Protein AF-A0A2C5XB65-F1 (afdb_monomer_lite)

pLDDT: mean 75.61, std 22.96, range [35.0, 97.69]

Organism: NCBI:txid1035309

Structure (mmCIF, N/CA/C/O backbone):
data_AF-A0A2C5XB65-F1
#
_entry.id   AF-A0A2C5XB65-F1
#
loop_
_atom_site.group_PDB
_atom_site.id
_atom_site.type_symbol
_atom_site.label_atom_id
_atom_site.label_alt_id
_atom_site.label_comp_id
_atom_site.label_asym_id
_atom_site.label_entity_id
_atom_site.label_seq_id
_atom_site.pdbx_PDB_ins_code
_atom_site.Cartn_x
_atom_site.Cartn_y
_atom_site.Cartn_z
_atom_site.occupancy
_atom_site.B_iso_or_equiv
_atom_site.auth_seq_id
_atom_site.auth_comp_id
_atom_site.auth_asym_id
_atom_site.auth_atom_id
_atom_site.pdbx_PDB_model_num
ATOM 1 N N . MET A 1 1 ? 18.144 52.297 -1.432 1.00 44.41 1 MET A N 1
ATOM 2 C CA . MET A 1 1 ? 17.137 52.603 -2.467 1.00 44.41 1 MET A CA 1
ATOM 3 C C . MET A 1 1 ? 15.865 51.857 -2.098 1.00 44.41 1 MET A C 1
ATOM 5 O O . MET A 1 1 ? 15.784 50.656 -2.297 1.00 44.41 1 MET A O 1
ATOM 9 N N . GLN A 1 2 ? 14.972 52.560 -1.398 1.00 46.56 2 GLN A N 1
ATOM 10 C CA . GLN A 1 2 ? 13.586 52.163 -1.118 1.00 46.56 2 GLN A CA 1
ATOM 11 C C . GLN A 1 2 ? 12.718 52.419 -2.369 1.00 46.56 2 GLN A C 1
ATOM 13 O O . GLN A 1 2 ? 13.225 52.987 -3.332 1.00 46.56 2 GLN A O 1
ATOM 18 N N . LEU A 1 3 ? 11.421 52.091 -2.283 1.00 43.09 3 LEU A N 1
ATOM 19 C CA . LEU A 1 3 ? 10.381 52.022 -3.329 1.00 43.09 3 LEU A CA 1
ATOM 20 C C . LEU A 1 3 ? 10.357 50.628 -3.986 1.00 43.09 3 LEU A C 1
ATOM 22 O O . LEU A 1 3 ? 11.362 50.182 -4.512 1.00 43.09 3 LEU A O 1
ATOM 26 N N . ILE A 1 4 ? 9.262 49.862 -3.972 1.00 48.16 4 ILE A N 1
ATOM 27 C CA . ILE A 1 4 ? 7.891 50.259 -4.320 1.00 48.16 4 ILE A CA 1
ATOM 28 C C . ILE A 1 4 ? 6.874 49.477 -3.458 1.00 48.16 4 ILE A C 1
ATOM 30 O O . ILE A 1 4 ? 6.906 48.250 -3.400 1.00 48.16 4 ILE A O 1
ATOM 34 N N . HIS A 1 5 ? 5.961 50.208 -2.811 1.00 40.16 5 HIS A N 1
ATOM 35 C CA . HIS A 1 5 ? 4.722 49.707 -2.210 1.00 40.16 5 HIS A CA 1
ATOM 36 C C . HIS A 1 5 ? 3.540 49.984 -3.161 1.00 40.16 5 HIS A C 1
ATOM 38 O O . HIS A 1 5 ? 3.413 51.107 -3.640 1.00 40.16 5 HIS A O 1
ATOM 44 N N . ALA A 1 6 ? 2.643 48.994 -3.264 1.00 42.88 6 ALA A N 1
ATOM 45 C CA . ALA A 1 6 ? 1.178 49.099 -3.384 1.00 42.88 6 ALA A CA 1
ATOM 46 C C . ALA A 1 6 ? 0.502 49.530 -4.713 1.00 42.88 6 ALA A C 1
ATOM 48 O O . ALA A 1 6 ? 1.106 50.150 -5.579 1.00 42.88 6 ALA A O 1
ATOM 49 N N . ILE A 1 7 ? -0.826 49.269 -4.734 1.00 44.72 7 ILE A N 1
ATOM 50 C CA . ILE A 1 7 ? -1.908 49.624 -5.694 1.00 44.72 7 ILE A CA 1
ATOM 51 C C . ILE A 1 7 ? -2.147 48.484 -6.726 1.00 44.72 7 ILE A C 1
ATOM 53 O O . ILE A 1 7 ? -1.207 48.086 -7.396 1.00 44.72 7 ILE A O 1
ATOM 57 N N . VAL A 1 8 ? -3.296 47.794 -6.884 1.00 48.53 8 VAL A N 1
ATOM 58 C CA . VAL A 1 8 ? -4.744 48.126 -7.030 1.00 48.53 8 VAL A CA 1
ATOM 59 C C . VAL A 1 8 ? -5.532 46.810 -6.733 1.00 48.53 8 VAL A C 1
ATOM 61 O O . VAL A 1 8 ? -5.169 45.779 -7.282 1.00 48.53 8 VAL A O 1
ATOM 64 N N . ALA A 1 9 ? -6.420 46.649 -5.742 1.00 42.81 9 ALA A N 1
ATOM 65 C CA . ALA A 1 9 ? -7.815 47.100 -5.575 1.00 42.81 9 ALA A CA 1
ATOM 66 C C . ALA A 1 9 ? -8.898 46.462 -6.504 1.00 42.81 9 ALA A C 1
ATOM 68 O O . ALA A 1 9 ? -8.892 46.662 -7.708 1.00 42.81 9 ALA A O 1
ATOM 69 N N . LEU A 1 10 ? -9.890 45.817 -5.860 1.00 38.94 10 LEU A N 1
ATOM 70 C CA . LEU A 1 10 ? -11.319 45.654 -6.222 1.00 38.94 10 LEU A CA 1
ATOM 71 C C . LEU A 1 10 ? -11.766 44.852 -7.468 1.00 38.94 10 LEU A C 1
ATOM 73 O O . LEU A 1 10 ? -11.644 45.341 -8.579 1.00 38.94 10 LEU A O 1
ATOM 77 N N . VAL A 1 11 ? -12.542 43.777 -7.228 1.00 46.41 11 VAL A N 1
ATOM 78 C CA . VAL A 1 11 ? -13.921 43.554 -7.754 1.00 46.41 11 VAL A CA 1
ATOM 79 C C . VAL A 1 11 ? -14.662 42.701 -6.700 1.00 46.41 11 VAL A C 1
ATOM 81 O O . VAL A 1 11 ? -14.309 41.552 -6.472 1.00 46.41 11 VAL A O 1
ATOM 84 N N . ALA A 1 12 ? -15.414 43.305 -5.778 1.00 44.66 12 ALA A N 1
ATOM 85 C CA . ALA A 1 12 ? -16.856 43.582 -5.840 1.00 44.66 12 ALA A CA 1
ATOM 86 C C . ALA A 1 12 ? -17.752 42.323 -5.858 1.00 44.66 12 ALA A C 1
ATOM 88 O O . ALA A 1 12 ? -17.854 41.606 -6.847 1.00 44.66 12 ALA A O 1
ATOM 89 N N . ALA A 1 13 ? -18.435 42.116 -4.729 1.00 49.91 13 ALA A N 1
ATOM 90 C CA . ALA A 1 13 ? -19.564 41.212 -4.562 1.00 49.91 13 ALA A CA 1
ATOM 91 C C . ALA A 1 13 ? -20.744 41.596 -5.472 1.00 49.91 13 ALA A C 1
ATOM 93 O O . ALA A 1 13 ? -20.953 42.771 -5.778 1.00 49.91 13 ALA A O 1
ATOM 94 N N . SER A 1 14 ? -21.574 40.622 -5.838 1.00 54.47 14 SER A N 1
ATOM 95 C CA . SER A 1 14 ? -22.937 40.854 -6.323 1.00 54.47 14 SER A CA 1
ATOM 96 C C . SER A 1 14 ? -23.834 39.691 -5.920 1.00 54.47 14 SER A C 1
ATOM 98 O O . SER A 1 14 ? -23.396 38.555 -5.770 1.00 54.47 14 SER A O 1
ATOM 100 N N . GLN A 1 15 ? -25.069 40.056 -5.620 1.00 46.25 15 GLN A N 1
ATOM 101 C CA . GLN A 1 15 ? -26.002 39.381 -4.737 1.00 46.25 15 GLN A CA 1
ATOM 102 C C . GLN A 1 15 ? -27.011 38.522 -5.516 1.00 46.25 15 GLN A C 1
ATOM 104 O O . GLN A 1 15 ? -27.132 38.633 -6.730 1.00 46.25 15 GLN A O 1
ATOM 109 N N . ALA A 1 16 ? -27.835 37.830 -4.728 1.00 39.88 16 ALA A N 1
ATOM 110 C CA . ALA A 1 16 ? -29.287 37.745 -4.885 1.00 39.88 16 ALA A CA 1
ATOM 111 C C . ALA A 1 16 ? -29.900 36.519 -5.597 1.00 39.88 16 ALA A C 1
ATOM 113 O O . ALA A 1 16 ? -29.936 36.400 -6.813 1.00 39.88 16 ALA A O 1
ATOM 114 N N . THR A 1 17 ? -30.440 35.640 -4.747 1.00 44.56 17 THR A N 1
ATOM 115 C CA . THR A 1 17 ? -31.869 35.290 -4.632 1.00 44.56 17 THR A CA 1
ATOM 116 C C . THR A 1 17 ? -32.710 35.008 -5.896 1.00 44.56 17 THR A C 1
ATOM 118 O O . THR A 1 17 ? -33.012 35.906 -6.671 1.00 44.56 17 THR A O 1
ATOM 121 N N . ALA A 1 18 ? -33.333 33.816 -5.877 1.00 40.09 18 ALA A N 1
ATOM 122 C CA . ALA A 1 18 ? -34.795 33.614 -5.779 1.00 40.09 18 ALA A CA 1
ATOM 123 C C . ALA A 1 18 ? -35.540 32.886 -6.944 1.00 40.09 18 ALA A C 1
ATOM 125 O O . ALA A 1 18 ? -35.528 33.321 -8.085 1.00 40.09 18 ALA A O 1
ATOM 126 N N . ILE A 1 19 ? -36.296 31.848 -6.529 1.00 43.59 19 ILE A N 1
ATOM 127 C CA . ILE A 1 19 ? -37.663 31.378 -6.911 1.00 43.59 19 ILE A CA 1
ATOM 128 C C . ILE A 1 19 ? -38.027 30.996 -8.359 1.00 43.59 19 ILE A C 1
ATOM 130 O O . ILE A 1 19 ? -38.018 31.829 -9.252 1.00 43.59 19 ILE A O 1
ATOM 134 N N . ALA A 1 20 ? -38.570 29.776 -8.511 1.00 42.94 20 ALA A N 1
ATOM 135 C CA . ALA A 1 20 ? -39.938 29.466 -8.995 1.00 42.94 20 ALA A CA 1
ATOM 136 C C . ALA A 1 20 ? -40.046 27.933 -9.196 1.00 42.94 20 ALA A C 1
ATOM 138 O O . ALA A 1 20 ? -39.323 27.359 -9.997 1.00 42.94 20 ALA A O 1
ATOM 139 N N . SER A 1 21 ? -40.753 27.171 -8.353 1.00 48.59 21 SER A N 1
ATOM 140 C CA . SER A 1 21 ? -42.201 26.892 -8.439 1.00 48.59 21 SER A CA 1
ATOM 141 C C . SER A 1 21 ? -42.704 26.644 -9.863 1.00 48.59 21 SER A C 1
ATOM 143 O O . SER A 1 21 ? -42.906 27.593 -10.613 1.00 48.59 21 SER A O 1
ATOM 145 N N . ASN A 1 22 ? -43.009 25.387 -10.203 1.00 52.50 22 ASN A N 1
ATOM 146 C CA . ASN A 1 22 ? -44.017 25.113 -11.222 1.00 52.50 22 ASN A CA 1
ATOM 147 C C . ASN A 1 22 ? -44.809 23.844 -10.881 1.00 52.50 22 ASN A C 1
ATOM 149 O O . ASN A 1 22 ? -44.303 22.726 -10.943 1.00 52.50 22 ASN A O 1
ATOM 153 N N . ALA A 1 23 ? -46.059 24.061 -10.487 1.00 44.66 23 ALA A N 1
ATOM 154 C CA . ALA A 1 23 ? -47.101 23.061 -10.363 1.00 44.66 23 ALA A CA 1
ATOM 155 C C . ALA A 1 23 ? -48.248 23.503 -11.280 1.00 44.66 23 ALA A C 1
ATOM 157 O O . ALA A 1 23 ? -48.810 24.572 -11.065 1.00 44.66 23 ALA A O 1
ATOM 158 N N . ASN A 1 24 ? -48.581 22.701 -12.292 1.00 44.50 24 ASN A N 1
ATOM 159 C CA . ASN A 1 24 ? -49.894 22.677 -12.953 1.00 44.50 24 ASN A CA 1
ATOM 160 C C . ASN A 1 24 ? -49.927 21.443 -13.876 1.00 44.50 24 ASN A C 1
ATOM 162 O O . ASN A 1 24 ? -49.106 21.329 -14.779 1.00 44.50 24 ASN A O 1
ATOM 166 N N . LEU A 1 25 ? -50.612 20.363 -13.496 1.00 40.72 25 LEU A N 1
ATOM 167 C CA . LEU A 1 25 ? -52.042 20.057 -13.694 1.00 40.72 25 LEU A CA 1
ATOM 168 C C . LEU A 1 25 ? -52.430 19.593 -15.119 1.00 40.72 25 LEU A C 1
ATOM 170 O O . LEU A 1 25 ? -52.468 20.373 -16.059 1.00 40.72 25 LEU A O 1
ATOM 174 N N . VAL A 1 26 ? -52.903 18.335 -15.135 1.00 47.25 26 VAL A N 1
ATOM 175 C CA . VAL A 1 26 ? -54.187 17.839 -15.690 1.00 47.25 26 VAL A CA 1
ATOM 176 C C . VAL A 1 26 ? -54.342 17.650 -17.206 1.00 47.25 26 VAL A C 1
ATOM 178 O O . VAL A 1 26 ? -54.457 18.609 -17.953 1.00 47.25 26 VAL A O 1
ATOM 181 N N . ALA A 1 27 ? -54.545 16.382 -17.607 1.00 40.12 27 ALA A N 1
ATOM 182 C CA . ALA A 1 27 ? -55.779 15.837 -18.231 1.00 40.12 27 ALA A CA 1
ATOM 183 C C . ALA A 1 27 ? -55.531 14.366 -18.658 1.00 40.12 27 ALA A C 1
ATOM 185 O O . ALA A 1 27 ? -54.695 14.102 -19.509 1.00 40.12 27 ALA A O 1
ATOM 186 N N . ARG A 1 28 ? -55.997 13.342 -17.923 1.00 43.41 28 ARG A N 1
ATOM 187 C CA . ARG A 1 28 ? -57.245 12.550 -18.107 1.00 43.41 28 ARG A CA 1
ATOM 188 C C . ARG A 1 28 ? -57.656 12.260 -19.564 1.00 43.41 28 ARG A C 1
ATOM 190 O O . ARG A 1 28 ? -58.266 13.112 -20.194 1.00 43.41 28 ARG A O 1
ATOM 197 N N . SER A 1 29 ? -5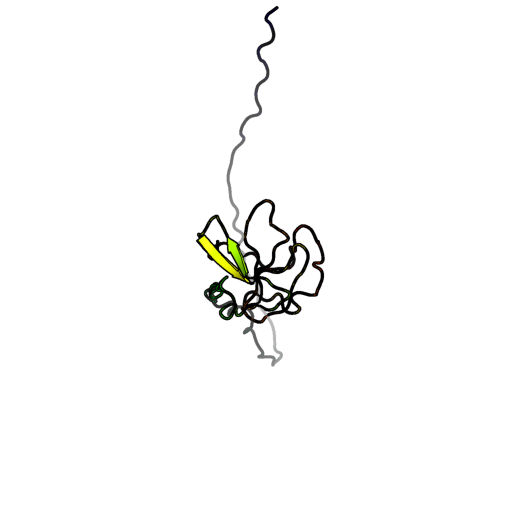7.453 11.018 -20.024 1.00 37.72 29 SER A N 1
ATOM 198 C CA . SER A 1 29 ? -58.509 9.993 -20.222 1.00 37.72 29 SER A CA 1
ATOM 199 C C . SER A 1 29 ? -58.119 8.946 -21.275 1.00 37.72 29 SER A C 1
ATOM 201 O O . SER A 1 29 ? -57.801 9.306 -22.400 1.00 37.72 29 SER A O 1
ATOM 203 N N . GLY A 1 30 ? -58.298 7.661 -20.938 1.00 35.00 30 GLY A N 1
ATOM 204 C CA . GLY A 1 30 ? -58.774 6.670 -21.910 1.00 35.00 30 GLY A CA 1
ATOM 205 C C . GLY A 1 30 ? -57.950 5.393 -22.114 1.00 35.00 30 GLY A C 1
ATOM 206 O O . GLY A 1 30 ? -57.075 5.366 -22.961 1.00 35.00 30 GLY A O 1
ATOM 207 N N . VAL A 1 31 ? -58.395 4.327 -21.436 1.00 38.66 31 VAL A N 1
ATOM 208 C CA . VAL A 1 31 ? -58.518 2.935 -21.930 1.00 38.66 31 VAL A CA 1
ATOM 209 C C . VAL A 1 31 ? -57.252 2.059 -22.069 1.00 38.66 31 VAL A C 1
ATOM 211 O O . VAL A 1 31 ? -56.488 2.176 -23.012 1.00 38.66 31 VAL A O 1
ATOM 214 N N . ALA A 1 32 ? -57.155 1.127 -21.108 1.00 40.41 32 ALA A N 1
ATOM 215 C CA . ALA A 1 32 ? -56.673 -0.264 -21.151 1.00 40.41 32 ALA A CA 1
ATOM 216 C C . ALA A 1 32 ? -55.424 -0.637 -21.975 1.00 40.41 32 ALA A C 1
ATOM 218 O O . ALA A 1 32 ? -55.453 -0.622 -23.195 1.00 40.41 32 ALA A O 1
ATOM 219 N N . GLU A 1 33 ? -54.407 -1.172 -21.291 1.00 42.72 33 GLU A N 1
ATOM 220 C CA . GLU A 1 33 ? -53.917 -2.531 -21.570 1.00 42.72 33 GLU A CA 1
ATOM 221 C C . GLU A 1 33 ? -53.136 -3.047 -20.348 1.00 42.72 33 GLU A C 1
ATOM 223 O O . GLU A 1 33 ? -52.490 -2.294 -19.616 1.00 42.72 33 GLU A O 1
ATOM 228 N N . ALA A 1 34 ? -53.277 -4.339 -20.083 1.00 41.81 34 ALA A N 1
ATOM 229 C CA . ALA A 1 34 ? -52.763 -5.039 -18.922 1.00 41.81 34 ALA A CA 1
ATOM 230 C C . ALA A 1 34 ? -51.234 -5.242 -18.931 1.00 41.81 34 ALA A C 1
ATOM 232 O O . ALA A 1 34 ? -50.592 -5.303 -19.972 1.00 41.81 34 ALA A O 1
ATOM 233 N N . ALA A 1 35 ? -50.721 -5.499 -17.723 1.00 46.84 35 ALA A N 1
ATOM 234 C CA . ALA A 1 35 ? -49.510 -6.263 -17.420 1.00 46.84 35 ALA A CA 1
ATOM 235 C C . ALA A 1 35 ? -48.147 -5.648 -17.793 1.00 46.84 35 ALA A C 1
ATOM 237 O O . ALA A 1 35 ? -47.636 -5.863 -18.882 1.00 46.84 35 ALA A O 1
ATOM 238 N N . ASN A 1 36 ? -47.452 -5.078 -16.800 1.00 46.72 36 ASN A N 1
ATOM 239 C CA . ASN A 1 36 ? -46.151 -5.627 -16.393 1.00 46.72 36 ASN A CA 1
ATOM 240 C C . ASN A 1 36 ? -45.748 -5.106 -15.007 1.00 46.72 36 ASN A C 1
ATOM 242 O O . ASN A 1 36 ? -45.287 -3.982 -14.828 1.00 46.72 36 ASN A O 1
ATOM 246 N N . MET A 1 37 ? -45.958 -5.956 -14.012 1.00 50.84 37 MET A N 1
ATOM 247 C CA . MET A 1 37 ? -45.432 -5.807 -12.669 1.00 50.84 37 MET A CA 1
ATOM 248 C C . MET A 1 37 ? -44.066 -6.480 -12.666 1.00 50.84 37 MET A C 1
ATOM 250 O O . MET A 1 37 ? -44.014 -7.707 -12.651 1.00 50.84 37 MET A O 1
ATOM 254 N N . LYS A 1 38 ? -42.982 -5.699 -12.710 1.00 49.09 38 LYS A N 1
ATOM 255 C CA . LYS A 1 38 ? -41.644 -6.148 -12.311 1.00 49.09 38 LYS A CA 1
ATOM 256 C C . LYS A 1 38 ? -40.727 -4.961 -12.017 1.00 49.09 38 LYS A C 1
ATOM 258 O O . LYS A 1 38 ? -40.307 -4.229 -12.901 1.00 49.09 38 LYS A O 1
ATOM 263 N N . ASP A 1 39 ? -40.445 -4.856 -10.724 1.00 46.88 39 ASP A N 1
ATOM 264 C CA . ASP A 1 39 ? -39.106 -4.616 -10.202 1.00 46.88 39 ASP A CA 1
ATOM 265 C C . ASP A 1 39 ? -38.543 -3.187 -10.261 1.00 46.88 39 ASP A C 1
ATOM 267 O O . ASP A 1 39 ? -37.587 -2.870 -10.957 1.00 46.88 39 ASP A O 1
ATOM 271 N N . LYS A 1 40 ? -39.114 -2.321 -9.417 1.00 47.69 40 LYS A N 1
ATOM 272 C CA . LYS A 1 40 ? -38.356 -1.255 -8.748 1.00 47.69 40 LYS A CA 1
ATOM 273 C C . LYS A 1 40 ? -37.824 -1.804 -7.421 1.00 47.69 40 LYS A C 1
ATOM 275 O O . LYS A 1 40 ? -38.437 -1.569 -6.380 1.00 47.69 40 LYS A O 1
ATOM 280 N N . ARG A 1 41 ? -36.743 -2.586 -7.440 1.00 49.00 41 ARG A N 1
ATOM 281 C CA . ARG A 1 41 ? -36.018 -2.962 -6.216 1.00 49.00 41 ARG A CA 1
ATOM 282 C C . ARG A 1 41 ? -34.580 -3.360 -6.546 1.00 49.00 41 ARG A C 1
ATOM 284 O O . ARG A 1 41 ? -34.268 -4.535 -6.670 1.00 49.00 41 ARG A O 1
ATOM 291 N N . GLY A 1 42 ? -33.693 -2.374 -6.644 1.00 38.38 42 GLY A N 1
ATOM 292 C CA . GLY A 1 42 ? -32.268 -2.667 -6.809 1.00 38.38 42 GLY A CA 1
ATOM 293 C C . GLY A 1 42 ? -31.285 -1.522 -6.588 1.00 38.38 42 GLY A C 1
ATOM 294 O O . GLY A 1 42 ? -30.091 -1.767 -6.674 1.00 38.38 42 GLY A O 1
ATOM 295 N N . GLU A 1 43 ? -31.733 -0.305 -6.282 1.00 49.16 43 GLU A N 1
ATOM 296 C CA . GLU A 1 43 ? -30.842 0.854 -6.115 1.00 49.16 43 GLU A CA 1
ATOM 297 C C . GLU A 1 43 ? -31.096 1.537 -4.769 1.00 49.16 43 GLU A C 1
ATOM 299 O O . GLU A 1 43 ? -31.420 2.710 -4.719 1.00 49.16 43 GLU A O 1
ATOM 304 N N . GLU A 1 44 ? -31.045 0.784 -3.668 1.00 49.09 44 GLU A N 1
ATOM 305 C CA . GLU A 1 44 ? -31.069 1.346 -2.307 1.00 49.09 44 GLU A CA 1
ATOM 306 C C . GLU A 1 44 ? -30.643 0.277 -1.278 1.00 49.09 44 GLU A C 1
ATOM 308 O O . GLU A 1 44 ? -31.350 -0.049 -0.332 1.00 49.09 44 GLU A O 1
ATOM 313 N N . GLU A 1 45 ? -29.475 -0.337 -1.474 1.00 47.59 45 GLU A N 1
ATOM 314 C CA . GLU A 1 45 ? -28.772 -1.021 -0.377 1.00 47.59 45 GLU A CA 1
ATOM 315 C C . GLU A 1 45 ? -27.244 -0.931 -0.564 1.00 47.59 45 GLU A C 1
ATOM 317 O O . GLU A 1 45 ? -26.511 -1.892 -0.346 1.00 47.59 45 GLU A O 1
ATOM 322 N N . GLU A 1 46 ? -26.714 0.262 -0.873 1.00 54.91 46 GLU A N 1
ATOM 323 C CA . GLU A 1 46 ? -25.342 0.608 -0.454 1.00 54.91 46 GLU A CA 1
ATOM 324 C C . GLU A 1 46 ? -25.376 0.928 1.046 1.00 54.91 46 GLU A C 1
ATOM 32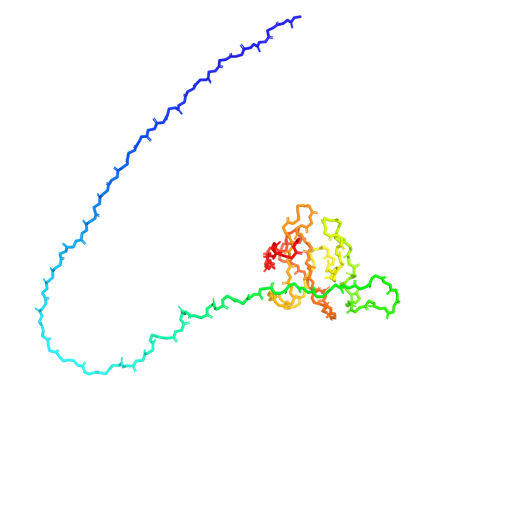6 O O . GLU A 1 46 ? -25.224 2.045 1.536 1.00 54.91 46 GLU A O 1
ATOM 331 N N . LYS A 1 47 ? -25.726 -0.117 1.788 1.00 46.12 47 LYS A N 1
ATOM 332 C CA . LYS A 1 47 ? -25.805 -0.180 3.231 1.00 46.12 47 LYS A CA 1
ATOM 333 C C . LYS A 1 47 ? -24.407 0.047 3.754 1.00 46.12 47 LYS A C 1
ATOM 335 O O . LYS A 1 47 ? -23.636 -0.906 3.784 1.00 46.12 47 LYS A O 1
ATOM 340 N N . ASN A 1 48 ? -24.123 1.303 4.105 1.00 53.06 48 ASN A N 1
ATOM 341 C CA . ASN A 1 48 ? -23.107 1.784 5.039 1.00 53.06 48 ASN A CA 1
ATOM 342 C C . ASN A 1 48 ? -22.297 0.635 5.655 1.00 53.06 48 ASN A C 1
ATOM 344 O O . ASN A 1 48 ? -22.557 0.187 6.775 1.00 53.06 48 ASN A O 1
ATOM 348 N N . LYS A 1 49 ? -21.391 0.067 4.858 1.00 60.56 49 LYS A N 1
ATOM 349 C CA . LYS A 1 49 ? -20.566 -1.047 5.289 1.00 60.56 49 LYS A CA 1
ATOM 350 C C . LYS A 1 49 ? -19.426 -0.345 5.976 1.00 60.56 49 LYS A C 1
ATOM 352 O O . LYS A 1 49 ? -18.598 0.255 5.300 1.00 60.56 49 LYS A O 1
ATOM 357 N N . GLU A 1 50 ? -19.466 -0.326 7.303 1.00 65.75 50 GLU A N 1
ATOM 358 C CA . GLU A 1 50 ? -18.390 0.234 8.108 1.00 65.75 50 GLU A CA 1
ATOM 359 C C . GLU A 1 50 ? -17.065 -0.31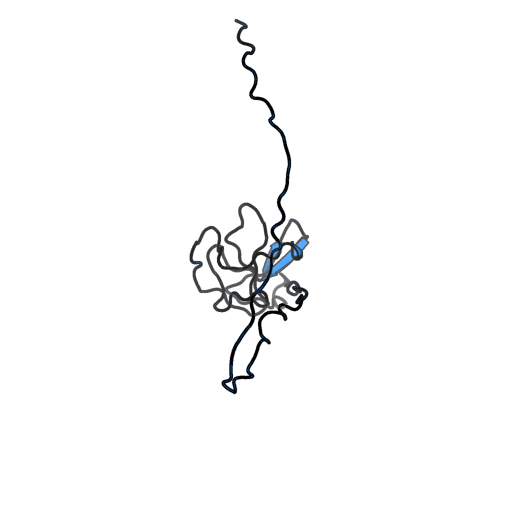0 7.567 1.00 65.75 50 GLU A C 1
ATOM 361 O O . GLU A 1 50 ? -16.806 -1.519 7.585 1.00 65.75 50 GLU A O 1
ATOM 366 N N . VAL A 1 51 ? -16.282 0.578 6.958 1.00 70.50 51 VAL A N 1
ATOM 367 C CA . VAL A 1 51 ? -15.073 0.194 6.244 1.00 70.50 51 VAL A CA 1
ATOM 368 C C . VAL A 1 51 ? -13.994 -0.044 7.293 1.00 70.50 51 VAL A C 1
ATOM 370 O O . VAL A 1 51 ? -13.306 0.881 7.728 1.00 70.50 51 VAL A O 1
ATOM 373 N N . LYS A 1 52 ? -13.903 -1.298 7.745 1.00 82.62 52 LYS A N 1
ATOM 374 C CA . LYS A 1 52 ? -12.944 -1.738 8.755 1.00 82.62 52 LYS A CA 1
ATOM 375 C C . LYS A 1 52 ? -11.527 -1.729 8.179 1.00 82.62 52 LYS A C 1
ATOM 377 O O . LYS A 1 52 ? -11.246 -2.410 7.195 1.00 82.62 52 LYS A O 1
ATOM 382 N N . CYS A 1 53 ? -10.629 -1.019 8.853 1.00 88.31 53 CYS A N 1
ATOM 383 C CA . CYS A 1 53 ? -9.204 -1.029 8.538 1.00 88.31 53 CYS A CA 1
ATOM 384 C C . CYS A 1 53 ? -8.585 -2.410 8.770 1.00 88.31 53 CYS A C 1
ATOM 386 O O . CYS A 1 53 ? -9.035 -3.174 9.629 1.00 88.31 53 CYS A O 1
ATOM 388 N N . PHE A 1 54 ? -7.532 -2.725 8.019 1.00 91.94 54 PHE A N 1
ATOM 389 C CA . PHE A 1 54 ? -6.854 -4.013 8.144 1.00 91.94 54 PHE A CA 1
ATOM 390 C C . PHE A 1 54 ? -6.157 -4.172 9.497 1.00 91.94 54 PHE A C 1
ATOM 392 O O . PHE A 1 54 ? -5.817 -3.195 10.169 1.00 91.94 54 PHE A O 1
ATOM 399 N N . ASP A 1 55 ? -5.942 -5.426 9.886 1.00 90.94 55 ASP A N 1
ATOM 400 C CA . ASP A 1 55 ? -5.145 -5.746 11.062 1.00 90.94 55 ASP A CA 1
ATOM 401 C C . ASP A 1 55 ? -3.686 -5.332 10.827 1.00 90.94 55 ASP A C 1
ATOM 403 O O . ASP A 1 55 ? -3.164 -5.422 9.710 1.00 90.94 55 ASP A O 1
ATOM 407 N N . GLN A 1 56 ? -3.031 -4.859 11.886 1.00 92.94 56 GLN A N 1
ATOM 408 C CA . GLN A 1 56 ? -1.649 -4.408 11.790 1.00 92.94 56 GLN A CA 1
ATOM 409 C C . GLN A 1 56 ? -0.693 -5.590 11.616 1.00 92.94 56 GLN A C 1
ATOM 411 O O . GLN A 1 56 ? -0.868 -6.642 12.232 1.00 92.94 56 GLN A O 1
ATOM 416 N N . CYS A 1 57 ? 0.349 -5.406 10.810 1.00 94.50 57 CYS A N 1
ATOM 417 C CA . CYS A 1 57 ? 1.410 -6.402 10.669 1.00 94.50 57 CYS A CA 1
ATOM 418 C C . CYS A 1 57 ? 2.478 -6.254 11.765 1.00 94.50 57 CYS A C 1
ATOM 420 O O . CYS A 1 57 ? 2.691 -5.170 12.304 1.00 94.50 57 CYS A O 1
ATOM 422 N N . SER A 1 58 ? 3.176 -7.348 12.092 1.00 94.38 58 SER A N 1
ATOM 423 C CA . SER A 1 58 ? 4.353 -7.308 12.971 1.00 94.38 58 SER A CA 1
ATOM 424 C C . SER A 1 58 ? 5.621 -7.193 12.119 1.00 94.38 58 SER A C 1
ATOM 426 O O . SER A 1 58 ? 5.826 -8.034 11.240 1.00 94.38 58 SER A O 1
ATOM 428 N N . PRO A 1 59 ? 6.505 -6.210 12.366 1.00 91.69 59 PRO A N 1
ATOM 429 C CA . PRO A 1 59 ? 7.786 -6.108 11.666 1.00 91.69 59 PRO A CA 1
ATOM 430 C C . PRO A 1 59 ? 8.808 -7.160 12.137 1.00 91.69 59 PRO A C 1
ATOM 432 O O . PRO A 1 59 ? 9.893 -7.260 11.566 1.00 91.69 59 PRO A O 1
ATOM 435 N N . HIS A 1 60 ? 8.498 -7.939 13.181 1.00 91.19 60 HIS A N 1
ATOM 436 C CA . HIS A 1 60 ? 9.411 -8.940 13.722 1.00 91.19 60 HIS A CA 1
ATOM 437 C C . HIS A 1 60 ? 9.511 -10.169 12.800 1.00 91.19 60 HIS A C 1
ATOM 439 O O . HIS A 1 60 ? 8.481 -10.700 12.363 1.00 91.19 60 HIS A O 1
ATOM 445 N N . PRO A 1 61 ? 10.730 -10.682 12.545 1.00 86.38 61 PRO A N 1
ATOM 446 C CA . PRO A 1 61 ? 10.919 -11.923 11.801 1.00 86.38 61 PRO A CA 1
ATOM 447 C C . PRO A 1 61 ? 10.096 -13.073 12.399 1.00 86.38 61 PRO A C 1
ATOM 449 O O . PRO A 1 61 ? 10.072 -13.266 13.612 1.00 86.38 61 PRO A O 1
ATOM 452 N N . GLY A 1 62 ? 9.403 -13.831 11.546 1.00 87.94 62 GLY A N 1
ATOM 453 C CA . GLY A 1 62 ? 8.561 -14.963 11.959 1.00 87.94 62 GLY A CA 1
ATOM 454 C C . GLY A 1 62 ? 7.155 -14.600 12.458 1.00 87.94 62 GLY A C 1
ATOM 455 O O . GLY A 1 62 ? 6.353 -15.501 12.670 1.00 87.94 62 GLY A O 1
ATOM 456 N N . GLN A 1 63 ? 6.830 -13.312 12.611 1.00 91.69 63 GLN A N 1
ATOM 457 C CA . GLN A 1 63 ? 5.481 -12.838 12.967 1.00 91.69 63 GLN A CA 1
ATOM 458 C C . GLN A 1 63 ? 4.834 -11.983 11.869 1.00 91.69 63 GLN A C 1
ATOM 460 O O . GLN A 1 63 ? 3.680 -11.572 11.993 1.00 91.69 63 GLN A O 1
ATOM 465 N N . ASN A 1 64 ? 5.577 -11.687 10.802 1.00 93.44 64 ASN A N 1
ATOM 466 C CA . ASN A 1 64 ? 5.064 -10.935 9.672 1.00 93.44 64 ASN A CA 1
ATOM 467 C C . ASN A 1 64 ? 4.151 -11.827 8.815 1.00 93.44 64 ASN A C 1
ATOM 469 O O . ASN A 1 64 ? 4.620 -12.765 8.175 1.00 93.44 64 ASN A O 1
ATOM 473 N N . LEU A 1 65 ? 2.854 -11.515 8.809 1.00 94.25 65 LEU A N 1
ATOM 474 C CA . LEU A 1 65 ? 1.836 -12.206 8.010 1.00 94.25 65 LEU A CA 1
ATOM 475 C C . LEU A 1 65 ? 1.637 -11.580 6.621 1.00 94.25 65 LEU A C 1
ATOM 477 O O . LEU A 1 65 ? 0.732 -11.971 5.885 1.00 94.25 65 LEU A O 1
ATOM 481 N N . CYS A 1 66 ? 2.428 -10.571 6.262 1.00 96.00 66 CYS A N 1
ATOM 482 C CA . CYS A 1 66 ? 2.367 -9.986 4.935 1.00 96.00 66 CYS A CA 1
ATOM 483 C C . CYS A 1 66 ? 2.959 -10.918 3.874 1.00 96.00 66 CYS A C 1
ATOM 485 O O . CYS A 1 66 ? 3.844 -11.726 4.152 1.00 96.00 66 CYS A O 1
ATOM 487 N N . HIS A 1 67 ? 2.503 -10.753 2.633 1.00 96.25 67 HIS A N 1
ATOM 488 C CA . HIS A 1 67 ? 3.138 -11.398 1.492 1.00 96.25 67 HIS A CA 1
ATOM 489 C C . HIS A 1 67 ? 4.541 -10.817 1.252 1.00 96.25 67 HIS A C 1
ATOM 491 O O . HIS A 1 67 ? 4.791 -9.645 1.540 1.00 96.25 67 HIS A O 1
ATOM 497 N N . GLU A 1 68 ? 5.449 -11.596 0.664 1.00 94.69 68 GLU A N 1
ATOM 498 C CA . GLU A 1 68 ? 6.823 -11.154 0.365 1.00 94.69 68 GLU A CA 1
ATOM 499 C C . GLU A 1 68 ? 6.878 -9.902 -0.530 1.00 94.69 68 GLU A C 1
ATOM 501 O O . GLU A 1 68 ? 7.731 -9.034 -0.358 1.00 94.69 68 GLU A O 1
ATOM 506 N N . SER A 1 69 ? 5.920 -9.773 -1.446 1.00 96.12 69 SER A N 1
ATOM 507 C CA . SER A 1 69 ? 5.778 -8.629 -2.352 1.00 96.12 69 SER A CA 1
ATOM 508 C C . SER A 1 69 ? 5.132 -7.405 -1.702 1.00 96.12 69 SER A C 1
ATOM 510 O O . SER A 1 69 ? 5.008 -6.373 -2.351 1.00 96.12 69 SER A O 1
ATOM 512 N N . ALA A 1 70 ? 4.627 -7.534 -0.477 1.00 96.62 70 ALA A N 1
ATOM 513 C CA . ALA A 1 70 ? 3.857 -6.513 0.221 1.00 96.62 70 ALA A CA 1
ATOM 514 C C . ALA A 1 70 ? 4.432 -6.311 1.633 1.00 96.62 70 ALA A C 1
ATOM 516 O O . ALA A 1 70 ? 3.783 -6.677 2.610 1.00 96.62 70 ALA A O 1
ATOM 517 N N . PRO A 1 71 ? 5.666 -5.794 1.773 1.00 94.88 71 PRO A N 1
ATOM 518 C CA . PRO A 1 71 ? 6.352 -5.724 3.060 1.00 94.88 71 PRO A CA 1
ATOM 519 C C . PRO A 1 71 ? 5.544 -4.983 4.135 1.00 94.88 71 PRO A C 1
ATOM 521 O O . PRO A 1 71 ? 4.715 -4.120 3.846 1.00 94.88 71 PRO A O 1
ATOM 524 N N . CYS A 1 72 ? 5.824 -5.304 5.399 1.00 95.81 72 CYS A N 1
ATOM 525 C CA . CYS A 1 72 ? 5.232 -4.612 6.539 1.00 95.81 72 CYS A CA 1
ATOM 526 C C . CYS A 1 72 ? 5.849 -3.211 6.671 1.00 95.81 72 CYS A C 1
ATOM 528 O O . CYS A 1 72 ? 7.051 -3.073 6.900 1.00 95.81 72 CYS A O 1
ATOM 530 N N . LEU A 1 73 ? 5.034 -2.173 6.496 1.00 93.25 73 LEU A N 1
ATOM 531 C CA . LEU A 1 73 ? 5.454 -0.776 6.465 1.00 93.25 73 LEU A CA 1
ATOM 532 C C . LEU A 1 73 ? 5.009 -0.040 7.721 1.00 93.25 73 LEU A C 1
ATOM 534 O O . LEU A 1 73 ? 3.854 -0.141 8.130 1.00 93.25 73 LEU A O 1
ATOM 538 N N . TYR A 1 74 ? 5.912 0.765 8.277 1.00 92.25 74 TYR A N 1
ATOM 539 C CA . TYR A 1 74 ? 5.599 1.688 9.360 1.00 92.25 74 TYR A CA 1
ATOM 540 C C . TYR A 1 74 ? 4.995 2.989 8.821 1.00 92.25 74 TYR A C 1
ATOM 542 O O . TYR A 1 74 ? 5.592 3.658 7.974 1.00 92.25 74 TYR A O 1
ATOM 550 N N . ILE A 1 75 ? 3.838 3.374 9.353 1.00 87.12 75 ILE A N 1
ATOM 551 C CA . ILE A 1 75 ? 3.166 4.639 9.053 1.00 87.12 75 ILE A CA 1
ATOM 552 C C . ILE A 1 75 ? 3.401 5.599 10.213 1.00 87.12 75 ILE A C 1
ATOM 554 O O . ILE A 1 75 ? 2.738 5.532 11.251 1.00 87.12 75 ILE A O 1
ATOM 558 N N . SER A 1 76 ? 4.352 6.513 10.024 1.00 80.56 76 SER A N 1
ATOM 559 C CA . SER A 1 76 ? 4.826 7.424 11.071 1.00 80.56 76 SER A CA 1
ATOM 560 C C . SER A 1 76 ? 3.748 8.349 11.631 1.00 80.56 76 SER A C 1
ATOM 562 O O . SER A 1 76 ? 3.784 8.643 12.820 1.00 80.56 76 SER A O 1
ATOM 564 N N . GLY A 1 77 ? 2.771 8.765 10.818 1.00 75.81 77 GLY A N 1
ATOM 565 C CA . GLY A 1 77 ? 1.682 9.644 11.262 1.00 75.81 77 GLY A CA 1
ATOM 566 C C . GLY A 1 77 ? 0.740 9.017 12.297 1.00 75.81 77 GLY A C 1
ATOM 567 O O . GLY A 1 77 ? 0.095 9.740 13.045 1.00 75.81 77 GLY A O 1
ATOM 568 N N . GLN A 1 78 ? 0.686 7.685 12.364 1.00 75.62 78 GLN A N 1
ATOM 569 C CA . GLN A 1 78 ? -0.294 6.929 13.154 1.00 75.62 78 GLN A CA 1
ATOM 570 C C . GLN 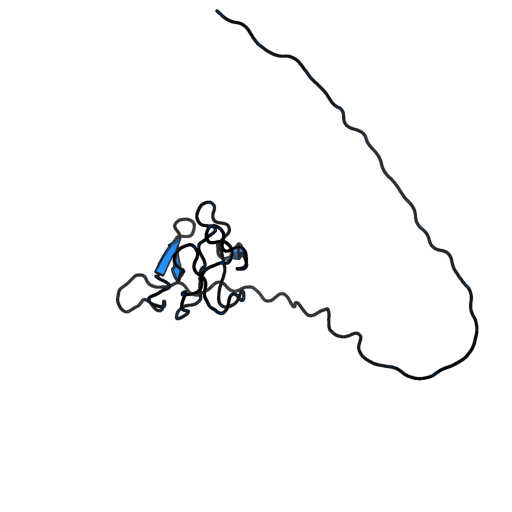A 1 78 ? 0.333 5.925 14.121 1.00 75.62 78 GLN A C 1
ATOM 572 O O . GLN A 1 78 ? -0.383 5.272 14.875 1.00 75.62 78 GLN A O 1
ATOM 577 N N . ALA A 1 79 ? 1.655 5.751 14.065 1.00 84.81 79 ALA A N 1
ATOM 578 C CA . ALA A 1 79 ? 2.359 4.669 14.744 1.00 84.81 79 ALA A CA 1
ATOM 579 C C . ALA A 1 79 ? 1.754 3.274 14.455 1.00 84.81 79 ALA A C 1
ATOM 581 O O . ALA A 1 79 ? 1.720 2.409 15.329 1.00 84.81 79 ALA A O 1
ATOM 582 N N . LYS A 1 80 ? 1.273 3.063 13.220 1.00 90.31 80 LYS A N 1
ATOM 583 C CA . LYS A 1 80 ? 0.658 1.807 12.761 1.00 90.31 80 LYS A CA 1
ATOM 584 C C . LYS A 1 80 ? 1.551 1.075 11.767 1.00 90.31 80 LYS A C 1
ATOM 586 O O . LYS A 1 80 ? 2.334 1.700 11.051 1.00 90.31 80 LYS A O 1
ATOM 591 N N . TYR A 1 81 ? 1.374 -0.238 11.684 1.00 93.81 81 TYR A N 1
ATOM 592 C CA . TYR A 1 81 ? 2.039 -1.086 10.699 1.00 93.81 81 TYR A CA 1
ATOM 593 C C . TYR A 1 81 ? 1.031 -1.730 9.754 1.00 93.81 81 TYR A C 1
ATOM 595 O O . TYR A 1 81 ? 0.099 -2.383 10.211 1.00 93.81 81 TYR A O 1
ATOM 603 N N . TYR A 1 82 ? 1.234 -1.602 8.445 1.00 95.19 82 TYR A N 1
ATOM 604 C CA . TYR A 1 82 ? 0.378 -2.228 7.433 1.00 95.19 82 TYR A CA 1
ATOM 605 C C . TYR A 1 82 ? 1.201 -2.960 6.381 1.00 95.19 82 TYR A C 1
ATOM 607 O O . TYR A 1 82 ? 2.303 -2.532 6.043 1.00 95.19 82 TYR A O 1
ATOM 615 N N . CYS A 1 83 ? 0.651 -4.037 5.821 1.00 96.25 83 CYS A N 1
ATOM 616 C CA . CYS A 1 83 ? 1.214 -4.641 4.618 1.00 96.25 83 CYS A CA 1
ATOM 617 C C . CYS A 1 83 ? 1.000 -3.676 3.453 1.00 96.25 83 CYS A C 1
ATOM 619 O O . CYS A 1 83 ? -0.130 -3.258 3.199 1.00 96.25 83 CYS A O 1
ATOM 621 N N . GLY A 1 84 ? 2.074 -3.289 2.772 1.00 96.12 84 GLY A N 1
ATOM 622 C CA . GLY A 1 84 ? 2.001 -2.298 1.708 1.00 96.12 84 GLY A CA 1
ATOM 623 C C . GLY A 1 84 ? 2.744 -2.734 0.463 1.00 96.12 84 GLY A C 1
ATOM 624 O O . GLY A 1 84 ? 3.876 -3.208 0.536 1.00 96.12 84 GLY A O 1
ATOM 625 N N . CYS A 1 85 ? 2.116 -2.530 -0.687 1.00 97.00 85 CYS A N 1
ATOM 626 C CA . CYS A 1 85 ? 2.758 -2.710 -1.973 1.00 97.00 85 CYS A CA 1
ATOM 627 C C . CYS A 1 85 ? 3.891 -1.675 -2.156 1.00 97.00 85 CYS A C 1
ATOM 629 O O . CYS A 1 85 ? 3.783 -0.531 -1.686 1.00 97.00 85 CYS A O 1
ATOM 631 N N . PRO A 1 86 ? 4.972 -2.029 -2.874 1.00 95.19 86 PRO A N 1
ATOM 632 C CA . PRO A 1 86 ? 5.904 -1.055 -3.426 1.00 95.19 86 PRO A CA 1
ATOM 633 C C . PRO A 1 86 ? 5.163 0.005 -4.250 1.00 95.19 86 PRO A C 1
ATOM 635 O O . PRO A 1 86 ? 4.117 -0.275 -4.835 1.00 95.19 86 PRO A O 1
ATOM 638 N N . ALA A 1 87 ? 5.708 1.222 -4.298 1.00 94.19 87 ALA A N 1
ATOM 639 C CA . ALA A 1 87 ? 5.062 2.330 -4.994 1.00 94.19 87 ALA A CA 1
ATOM 640 C C . ALA A 1 87 ? 4.794 1.985 -6.470 1.00 94.19 87 ALA A C 1
ATOM 642 O O . ALA A 1 87 ? 5.688 1.502 -7.169 1.00 94.19 87 ALA A O 1
ATOM 643 N N . GLY A 1 88 ? 3.564 2.230 -6.924 1.00 95.25 88 GLY A N 1
ATOM 644 C CA . GLY A 1 88 ? 3.143 1.946 -8.295 1.00 95.25 88 GLY A CA 1
ATOM 645 C C . GLY A 1 88 ? 2.738 0.498 -8.570 1.00 95.25 88 GLY A C 1
ATOM 646 O O . GLY A 1 88 ? 2.471 0.161 -9.727 1.00 95.25 88 GLY A O 1
ATOM 647 N N . LEU A 1 89 ? 2.689 -0.351 -7.537 1.00 97.19 89 LEU A N 1
ATOM 648 C CA . LEU A 1 89 ? 2.140 -1.702 -7.612 1.00 97.19 89 LEU A CA 1
ATOM 649 C C . LEU A 1 89 ? 0.836 -1.830 -6.817 1.00 97.19 89 LEU A C 1
ATOM 651 O O . LEU A 1 89 ? 0.632 -1.159 -5.805 1.00 97.19 89 LEU A O 1
ATOM 655 N N . LYS A 1 90 ? -0.020 -2.746 -7.267 1.00 97.69 90 LYS A N 1
ATOM 656 C CA . LYS A 1 90 ? -1.325 -3.077 -6.693 1.00 97.69 90 LYS A CA 1
ATOM 657 C C . LYS A 1 90 ? -1.555 -4.597 -6.661 1.00 97.69 90 LYS A C 1
ATOM 659 O O . LYS A 1 90 ? -0.889 -5.336 -7.399 1.00 97.69 90 LYS A O 1
ATOM 664 N N . PRO A 1 91 ? -2.476 -5.084 -5.813 1.00 97.50 91 PRO A N 1
ATOM 665 C CA . PRO A 1 91 ? -2.970 -6.455 -5.906 1.00 97.50 91 PRO A CA 1
ATOM 666 C C . PRO A 1 91 ? -3.875 -6.649 -7.130 1.00 97.50 91 PRO A C 1
ATOM 668 O O . PRO A 1 91 ? -4.268 -5.686 -7.788 1.00 97.50 91 PRO A O 1
ATOM 671 N N . ASP A 1 92 ? -4.217 -7.900 -7.438 1.00 96.62 92 ASP A N 1
ATOM 672 C CA . ASP A 1 92 ? -5.242 -8.228 -8.440 1.00 96.62 92 ASP A CA 1
ATOM 673 C C . ASP A 1 92 ? -6.624 -7.690 -8.045 1.00 96.62 92 ASP A C 1
ATOM 675 O O . ASP A 1 92 ? -7.330 -7.111 -8.868 1.00 96.62 92 ASP A O 1
ATOM 679 N N . ASP A 1 93 ? -6.992 -7.843 -6.771 1.00 95.94 93 ASP A N 1
ATOM 680 C CA . ASP A 1 93 ? -8.257 -7.352 -6.229 1.00 95.94 93 ASP A CA 1
ATOM 681 C C . ASP A 1 93 ? -8.062 -6.027 -5.484 1.00 95.94 93 ASP A C 1
ATOM 683 O O . ASP A 1 93 ? -7.522 -5.981 -4.377 1.00 95.94 93 ASP A O 1
ATOM 687 N N . ILE A 1 94 ? -8.543 -4.949 -6.103 1.00 95.56 94 ILE A N 1
ATOM 688 C CA . ILE A 1 94 ? -8.489 -3.579 -5.578 1.00 95.56 94 ILE A CA 1
ATOM 689 C C . ILE A 1 94 ? -9.729 -3.174 -4.766 1.00 95.56 94 ILE A C 1
ATOM 691 O O . ILE A 1 94 ? -9.903 -1.994 -4.455 1.00 95.56 94 ILE A O 1
ATOM 695 N N . SER A 1 95 ? -10.616 -4.116 -4.438 1.00 92.88 95 SER A N 1
ATOM 696 C CA . SER A 1 95 ? -11.793 -3.832 -3.619 1.00 92.88 95 SER A CA 1
ATOM 697 C C . SER A 1 95 ? -11.401 -3.290 -2.240 1.00 92.88 95 SER A C 1
ATOM 699 O O . SER A 1 95 ? -10.386 -3.674 -1.661 1.00 92.88 95 SER A O 1
ATOM 701 N N . ALA A 1 96 ? -12.252 -2.439 -1.660 1.00 88.44 96 ALA A N 1
ATOM 702 C CA . ALA A 1 96 ? -12.006 -1.794 -0.365 1.00 88.44 96 ALA A CA 1
ATOM 703 C C . ALA A 1 96 ? -11.757 -2.773 0.804 1.00 88.44 96 ALA A C 1
ATOM 705 O O . ALA A 1 96 ? -11.224 -2.379 1.840 1.00 88.44 96 ALA A O 1
ATOM 706 N N . GLY A 1 97 ? -12.151 -4.044 0.659 1.00 89.75 97 GLY A N 1
ATOM 707 C CA . GLY A 1 97 ? -11.890 -5.097 1.644 1.00 89.75 97 GLY A CA 1
ATOM 708 C C . GLY A 1 97 ? -10.511 -5.758 1.527 1.00 89.75 97 GLY A C 1
ATOM 709 O O . GLY A 1 97 ? -10.126 -6.483 2.443 1.00 89.75 97 GLY A O 1
ATOM 710 N N . ASN A 1 98 ? -9.786 -5.520 0.432 1.00 93.31 98 ASN A N 1
ATOM 711 C CA . ASN A 1 98 ? -8.487 -6.127 0.142 1.00 93.31 98 ASN A CA 1
ATOM 712 C C . ASN A 1 98 ? -7.378 -5.103 -0.099 1.00 93.31 98 ASN A C 1
ATOM 714 O O . ASN A 1 98 ? -6.227 -5.393 0.228 1.00 93.31 98 ASN A O 1
ATOM 718 N N . ALA A 1 99 ? -7.717 -3.915 -0.605 1.00 95.44 99 ALA A N 1
ATOM 719 C CA . ALA A 1 99 ? -6.771 -2.847 -0.874 1.00 95.44 99 ALA A CA 1
ATOM 720 C C . ALA A 1 99 ? -7.348 -1.470 -0.528 1.00 95.44 99 ALA A C 1
ATOM 722 O O . ALA A 1 99 ? -8.527 -1.193 -0.752 1.00 95.44 99 ALA A O 1
ATOM 723 N N . PHE A 1 100 ? -6.497 -0.576 -0.033 1.00 95.12 100 PHE A N 1
ATOM 724 C CA . PHE A 1 100 ? -6.823 0.840 0.093 1.00 95.12 100 PHE A CA 1
ATOM 725 C C . PHE A 1 100 ? -5.586 1.723 -0.036 1.00 95.12 100 PHE A C 1
ATOM 727 O O . PHE A 1 100 ? -4.449 1.270 0.090 1.00 95.12 100 PHE A O 1
ATOM 734 N N . ARG A 1 101 ? -5.812 3.017 -0.245 1.00 94.56 101 ARG A N 1
ATOM 735 C CA . ARG A 1 101 ? -4.793 4.064 -0.133 1.00 94.56 101 ARG A CA 1
ATOM 736 C C . ARG A 1 101 ? -5.092 4.971 1.044 1.00 94.56 101 ARG A C 1
ATOM 738 O O . ARG A 1 101 ? -6.238 5.107 1.469 1.00 94.56 101 ARG A O 1
ATOM 745 N N . LEU A 1 102 ? -4.056 5.623 1.544 1.00 92.06 102 LEU A N 1
ATOM 746 C CA . LEU A 1 102 ? -4.196 6.684 2.532 1.00 92.06 102 LEU A CA 1
ATOM 747 C C . LEU A 1 102 ? -4.086 8.046 1.840 1.00 92.06 102 LEU A C 1
ATOM 749 O O . LEU A 1 102 ? -3.389 8.150 0.829 1.00 92.06 102 LEU A O 1
ATOM 753 N N . PRO A 1 103 ? -4.724 9.102 2.373 1.00 90.75 103 PRO A N 1
ATOM 754 C CA . PRO A 1 103 ? -4.598 10.468 1.863 1.00 90.75 103 PRO A CA 1
ATOM 755 C C . PRO A 1 103 ? -3.240 11.087 2.256 1.00 90.75 103 PRO A C 1
ATOM 757 O O . PRO A 1 103 ? -3.175 12.155 2.860 1.00 90.75 103 PRO A O 1
ATOM 760 N N . TRP A 1 104 ? -2.141 10.387 1.967 1.00 86.06 104 TRP A N 1
ATOM 761 C CA . TRP A 1 104 ? -0.794 10.773 2.370 1.00 86.06 104 TRP A CA 1
ATOM 762 C C . TRP A 1 104 ? -0.055 11.434 1.210 1.00 86.06 104 TRP A C 1
ATOM 764 O O . TRP A 1 104 ? 0.334 10.776 0.245 1.00 86.06 104 TRP A O 1
ATOM 774 N N . SER A 1 105 ? 0.174 12.741 1.343 1.00 87.50 105 SER A N 1
ATOM 775 C CA . SER A 1 105 ? 0.921 13.497 0.343 1.00 87.50 105 SER A CA 1
ATOM 776 C C . SER A 1 105 ? 2.369 13.012 0.192 1.00 87.50 105 SER A C 1
ATOM 778 O O . SER A 1 105 ? 3.077 12.824 1.186 1.00 87.50 105 SER A O 1
ATOM 780 N N . GLY A 1 106 ? 2.803 12.808 -1.052 1.00 86.00 106 GLY A N 1
ATOM 781 C CA . GLY A 1 106 ? 4.118 12.268 -1.408 1.00 86.00 106 GLY A CA 1
ATOM 782 C C . GLY A 1 106 ? 4.230 10.742 -1.301 1.00 86.00 106 GLY A C 1
ATOM 783 O O . GLY A 1 106 ? 5.321 10.199 -1.479 1.00 86.00 106 GLY A O 1
ATOM 784 N N . GLN A 1 107 ? 3.136 10.047 -0.976 1.00 87.44 107 GLN A N 1
ATOM 785 C CA . GLN A 1 107 ? 3.041 8.584 -0.914 1.00 87.44 107 GLN A CA 1
ATOM 786 C C . GLN A 1 107 ? 1.757 8.075 -1.587 1.00 87.44 107 GLN A C 1
ATOM 788 O O . GLN A 1 107 ? 1.283 6.984 -1.278 1.00 87.44 107 GLN A O 1
ATOM 793 N N . GLU A 1 108 ? 1.190 8.851 -2.510 1.00 90.56 108 GLU A N 1
ATOM 794 C CA . GLU A 1 108 ? -0.090 8.570 -3.161 1.00 90.56 108 GLU A CA 1
ATOM 795 C C . GLU A 1 108 ? -0.058 7.236 -3.916 1.00 90.56 108 GLU A C 1
ATOM 797 O O . GLU A 1 108 ? -1.036 6.497 -3.898 1.00 90.56 108 GLU A O 1
ATOM 802 N N . GLY A 1 109 ? 1.089 6.883 -4.503 1.00 91.88 109 GLY A N 1
ATOM 803 C CA . GLY A 1 109 ? 1.315 5.606 -5.179 1.00 91.88 109 GLY A CA 1
ATOM 804 C C . GLY A 1 109 ? 1.487 4.398 -4.252 1.00 91.88 109 GLY A C 1
ATOM 805 O O . GLY A 1 109 ? 1.825 3.320 -4.743 1.00 91.88 109 GLY A O 1
ATOM 806 N N . ARG A 1 110 ? 1.316 4.538 -2.927 1.00 94.31 110 ARG A N 1
ATOM 807 C CA . ARG A 1 110 ? 1.328 3.401 -1.993 1.00 94.31 110 ARG A CA 1
ATOM 808 C C . ARG A 1 110 ? -0.064 2.827 -1.797 1.00 94.31 110 ARG A C 1
ATOM 810 O O . ARG A 1 110 ? -0.988 3.525 -1.385 1.00 94.31 110 ARG A O 1
ATOM 817 N N . VAL A 1 111 ? -0.158 1.517 -1.981 1.00 96.06 111 VAL A N 1
ATOM 818 C CA . VAL A 1 111 ? -1.360 0.725 -1.723 1.00 96.06 111 VAL A CA 1
ATOM 819 C C . VAL A 1 111 ? -1.123 -0.152 -0.500 1.00 96.06 111 VAL A C 1
ATOM 821 O O . VAL A 1 111 ? -0.113 -0.848 -0.417 1.00 96.06 111 VAL A O 1
ATOM 824 N N . PHE A 1 112 ? -2.050 -0.121 0.449 1.00 95.94 112 PHE A N 1
ATOM 825 C CA . PHE A 1 112 ? -2.073 -0.992 1.617 1.00 95.94 112 PHE A CA 1
ATOM 826 C C . PHE A 1 112 ? -3.020 -2.148 1.362 1.00 95.94 112 PHE A C 1
ATOM 828 O O . PHE A 1 112 ? -4.091 -1.959 0.789 1.00 95.94 112 PHE A O 1
ATOM 835 N N . VAL A 1 113 ? -2.618 -3.339 1.784 1.00 96.56 113 VAL A N 1
ATOM 836 C CA . VAL A 1 113 ? -3.336 -4.577 1.502 1.00 96.56 113 VAL A CA 1
ATOM 837 C C . VAL A 1 113 ? -3.551 -5.393 2.764 1.00 96.56 113 VAL A C 1
ATOM 839 O O . VAL A 1 113 ? -2.856 -5.234 3.772 1.00 96.56 113 VAL A O 1
ATOM 842 N N . LYS A 1 114 ? -4.529 -6.291 2.704 1.00 95.56 114 LYS A N 1
ATOM 843 C CA . LYS A 1 114 ? -4.754 -7.278 3.756 1.00 95.56 114 LYS A CA 1
ATOM 844 C C . LYS A 1 114 ? -3.533 -8.214 3.891 1.00 95.56 114 LYS A C 1
ATOM 846 O O . LYS A 1 114 ? -2.895 -8.526 2.883 1.00 95.56 114 LYS A O 1
ATOM 851 N N . PRO A 1 115 ? -3.203 -8.710 5.101 1.00 95.38 115 PRO A N 1
ATOM 852 C CA . PRO A 1 115 ? -2.159 -9.721 5.267 1.00 95.38 115 PRO A CA 1
ATOM 853 C C . PRO A 1 115 ? -2.343 -10.925 4.331 1.00 95.38 115 PRO A C 1
ATOM 855 O O . PRO A 1 115 ? -3.464 -11.386 4.112 1.00 95.38 115 PRO A O 1
ATOM 858 N N . GLY A 1 116 ? -1.236 -11.415 3.772 1.00 94.44 116 GLY A N 1
ATOM 859 C CA . GLY A 1 116 ? -1.204 -12.502 2.788 1.00 94.44 116 GLY A CA 1
ATOM 860 C C . GLY A 1 116 ? -1.501 -12.109 1.334 1.00 94.44 116 GLY A C 1
ATOM 861 O O . GLY A 1 116 ? -1.290 -12.934 0.450 1.00 94.44 116 GLY A O 1
ATOM 862 N N . VAL A 1 117 ? -1.942 -10.879 1.053 1.00 96.81 117 VAL A N 1
ATOM 863 C CA . VAL A 1 117 ? -2.233 -10.428 -0.320 1.00 96.81 117 VAL A CA 1
ATOM 864 C C . VAL A 1 117 ? -0.951 -10.019 -1.052 1.00 96.81 117 VAL A C 1
ATOM 866 O O . VAL A 1 117 ? -0.134 -9.261 -0.527 1.00 96.81 117 VAL A O 1
ATOM 869 N N . SER A 1 118 ? -0.785 -10.511 -2.280 1.00 97.06 118 SER A N 1
ATOM 870 C CA . SER A 1 118 ? 0.345 -10.202 -3.159 1.00 97.06 118 SER A CA 1
ATOM 871 C C . SER A 1 118 ? 0.151 -8.909 -3.957 1.00 97.06 118 SER A C 1
ATOM 873 O O . SER A 1 118 ? -0.970 -8.522 -4.270 1.00 97.06 118 SER A O 1
ATOM 875 N N . CYS A 1 119 ? 1.258 -8.275 -4.352 1.00 96.19 119 CYS A N 1
ATOM 876 C CA . CYS A 1 119 ? 1.291 -7.039 -5.134 1.00 96.19 119 CYS A CA 1
ATOM 877 C C . CYS A 1 119 ? 2.280 -7.188 -6.294 1.00 96.19 119 CYS A C 1
ATOM 879 O O . CYS A 1 119 ? 3.469 -6.905 -6.141 1.00 96.19 119 CYS A O 1
ATOM 881 N N . TYR A 1 120 ? 1.799 -7.641 -7.448 1.00 96.44 120 TYR A N 1
ATOM 882 C CA . TYR A 1 120 ? 2.630 -7.794 -8.650 1.00 96.44 120 TYR A CA 1
ATOM 883 C C . TYR A 1 120 ? 2.110 -7.000 -9.847 1.00 96.44 120 TYR A C 1
ATOM 885 O O . TYR A 1 120 ? 2.847 -6.793 -10.813 1.00 96.44 120 TYR A O 1
ATOM 893 N N . ASN A 1 121 ? 0.876 -6.503 -9.777 1.00 97.25 121 ASN A N 1
ATOM 894 C CA . ASN A 1 121 ? 0.291 -5.726 -10.856 1.00 97.25 121 ASN A CA 1
ATOM 895 C C . ASN A 1 121 ? 0.746 -4.282 -10.775 1.00 97.25 121 ASN A C 1
ATOM 897 O O . ASN A 1 121 ? 0.888 -3.727 -9.691 1.00 97.25 121 ASN A O 1
ATOM 901 N N . ARG A 1 122 ? 0.949 -3.654 -11.931 1.00 97.12 122 ARG A N 1
ATOM 902 C CA . ARG A 1 122 ? 1.217 -2.218 -11.994 1.00 97.12 122 ARG A CA 1
ATOM 903 C C . ARG A 1 122 ? -0.076 -1.440 -11.862 1.00 97.12 122 ARG A C 1
ATOM 905 O O . ARG A 1 122 ? -1.097 -1.855 -12.404 1.00 97.12 122 ARG A O 1
ATOM 912 N N . CYS A 1 123 ? 0.001 -0.308 -11.181 1.00 97.19 123 CYS A N 1
ATOM 913 C CA . CYS A 1 123 ? -1.065 0.672 -11.227 1.00 97.19 123 CYS A CA 1
ATOM 914 C C . CYS A 1 123 ? -1.173 1.302 -12.619 1.00 97.19 123 CYS A C 1
ATOM 916 O O . CYS A 1 123 ? -0.177 1.387 -13.346 1.00 97.19 123 CYS A O 1
ATOM 918 N N . ASP A 1 124 ? -2.361 1.792 -12.951 1.00 96.62 124 ASP A N 1
ATOM 919 C CA . ASP A 1 124 ? -2.638 2.482 -14.210 1.00 96.62 124 ASP A CA 1
ATOM 920 C C . ASP A 1 124 ? -1.847 3.801 -14.250 1.00 96.62 124 ASP A C 1
ATOM 922 O O . ASP A 1 124 ? -1.199 4.130 -15.246 1.00 96.62 124 ASP A O 1
ATOM 926 N N . ASN A 1 125 ? -1.799 4.499 -13.108 1.00 95.50 125 ASN A N 1
ATOM 927 C CA . ASN A 1 125 ? -0.861 5.583 -12.844 1.00 95.50 125 ASN A CA 1
ATOM 928 C C . ASN A 1 125 ? 0.122 5.185 -11.733 1.00 95.50 125 ASN A C 1
ATOM 930 O O . ASN A 1 125 ? -0.241 5.081 -10.562 1.00 95.50 125 ASN A O 1
ATOM 934 N N . ILE A 1 126 ? 1.397 5.012 -12.092 1.00 92.81 126 ILE A N 1
ATOM 935 C CA . ILE A 1 126 ? 2.445 4.532 -11.176 1.00 92.81 126 ILE A CA 1
ATOM 936 C C . ILE A 1 126 ? 2.733 5.502 -10.014 1.00 92.81 126 ILE A C 1
ATOM 938 O O . ILE A 1 126 ? 3.283 5.088 -8.996 1.00 92.81 126 ILE A O 1
ATOM 942 N N . LEU A 1 127 ? 2.389 6.787 -10.167 1.00 92.06 127 LEU A N 1
ATOM 943 C CA . LEU A 1 127 ? 2.652 7.819 -9.162 1.00 92.06 127 LEU A CA 1
ATOM 944 C C . LEU A 1 127 ? 1.528 7.936 -8.131 1.00 92.06 127 LEU A C 1
ATOM 946 O O . LEU A 1 127 ? 1.800 8.316 -6.995 1.00 92.06 127 LEU A O 1
ATOM 950 N N . THR A 1 128 ? 0.284 7.629 -8.513 1.00 93.69 128 THR A N 1
ATOM 951 C CA . THR A 1 128 ? -0.903 7.908 -7.685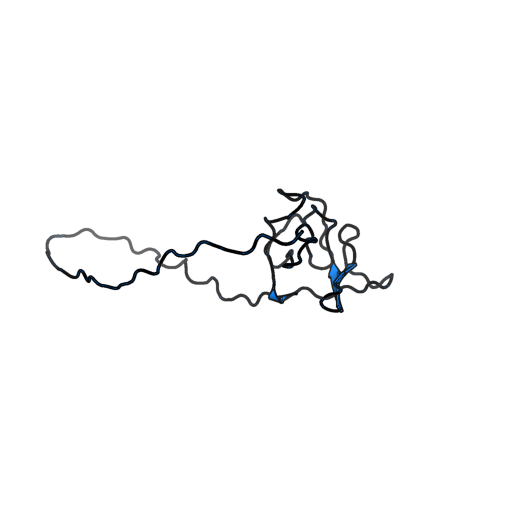 1.00 93.69 128 THR A CA 1
ATOM 952 C C . THR A 1 128 ? -1.747 6.683 -7.347 1.00 93.69 128 THR A C 1
ATOM 954 O O . THR A 1 128 ? -2.494 6.743 -6.371 1.00 93.69 128 THR A O 1
ATOM 957 N N . CYS A 1 129 ? -1.653 5.596 -8.127 1.00 95.62 129 CYS A N 1
ATOM 958 C CA . CYS A 1 129 ? -2.485 4.391 -7.998 1.00 95.62 129 CYS A CA 1
ATOM 959 C C . CYS A 1 129 ? -3.971 4.713 -7.764 1.00 95.62 129 CYS A C 1
ATOM 961 O O . CYS A 1 129 ? -4.628 4.120 -6.904 1.00 95.62 129 CYS A O 1
ATOM 963 N N . GLU A 1 130 ? -4.480 5.726 -8.469 1.00 95.94 130 GLU A N 1
ATOM 964 C CA . GLU A 1 130 ? -5.749 6.376 -8.152 1.00 95.94 130 GLU A CA 1
ATOM 965 C C . GLU A 1 130 ? -6.973 5.467 -8.285 1.00 95.94 130 GLU A C 1
ATOM 967 O O . GLU A 1 130 ? -7.981 5.718 -7.625 1.00 95.94 130 GLU A O 1
ATOM 972 N N . GLU A 1 131 ? -6.853 4.372 -9.038 1.00 95.50 131 GLU A N 1
ATOM 973 C CA . GLU A 1 131 ? -7.877 3.337 -9.158 1.00 95.50 131 GLU A CA 1
ATOM 974 C C . GLU A 1 131 ? -8.175 2.608 -7.835 1.00 95.50 131 GLU A C 1
ATOM 976 O O . GLU A 1 131 ? -9.247 2.028 -7.671 1.00 95.50 131 GLU A O 1
ATOM 981 N N . VAL A 1 132 ? -7.250 2.637 -6.870 1.00 96.06 132 VAL A N 1
ATOM 982 C CA . VAL A 1 132 ? -7.469 2.060 -5.540 1.00 96.06 132 VAL A CA 1
ATOM 983 C C . VAL A 1 132 ? -8.205 3.070 -4.661 1.00 96.06 132 VAL A C 1
ATOM 985 O O . VAL A 1 132 ? -7.858 4.250 -4.617 1.00 96.06 132 VAL A O 1
ATOM 988 N N . THR A 1 133 ? -9.207 2.615 -3.910 1.00 94.94 133 THR A N 1
ATOM 989 C CA . THR A 1 133 ? -10.032 3.491 -3.063 1.00 94.94 133 THR A CA 1
ATOM 990 C C . THR A 1 133 ? -9.230 4.092 -1.902 1.00 94.94 133 THR A C 1
ATOM 992 O O . THR A 1 133 ? -8.466 3.393 -1.234 1.00 94.94 133 THR A O 1
ATOM 995 N N . VAL A 1 134 ? -9.423 5.385 -1.625 1.00 94.44 134 VAL A N 1
ATOM 996 C CA . VAL A 1 134 ? -8.832 6.056 -0.454 1.00 94.44 134 VAL A CA 1
ATOM 997 C C . VAL A 1 134 ? -9.684 5.785 0.784 1.00 94.44 134 VAL A C 1
ATOM 999 O O . VAL A 1 134 ? -10.896 5.976 0.755 1.00 94.44 134 VAL A O 1
ATOM 1002 N N . GLN A 1 135 ? -9.048 5.386 1.884 1.00 92.19 135 GLN A N 1
ATOM 1003 C CA . GLN A 1 135 ? -9.694 5.153 3.176 1.00 92.19 135 GLN A CA 1
ATOM 1004 C C . GLN A 1 135 ? -9.103 6.086 4.241 1.00 92.19 135 GLN A C 1
ATOM 1006 O O . GLN A 1 135 ? -8.185 5.699 4.970 1.00 92.19 135 GLN A O 1
ATOM 1011 N N . PRO A 1 136 ? -9.592 7.337 4.338 1.00 89.19 136 PRO A N 1
ATOM 1012 C CA . PRO A 1 136 ? -9.051 8.318 5.276 1.00 89.19 136 PRO A CA 1
ATOM 1013 C C . PRO A 1 136 ? -9.264 7.922 6.741 1.00 89.19 136 PRO A C 1
ATOM 1015 O O . PRO A 1 136 ? -8.478 8.311 7.592 1.00 89.19 136 PRO A O 1
ATOM 1018 N N . GLN A 1 137 ? -10.279 7.113 7.048 1.00 86.81 137 GLN A N 1
ATOM 1019 C CA . GLN A 1 137 ? -10.552 6.625 8.402 1.00 86.81 137 GLN A CA 1
ATOM 1020 C C . GLN A 1 137 ? -9.504 5.629 8.926 1.00 86.81 137 GLN A C 1
ATOM 1022 O O . G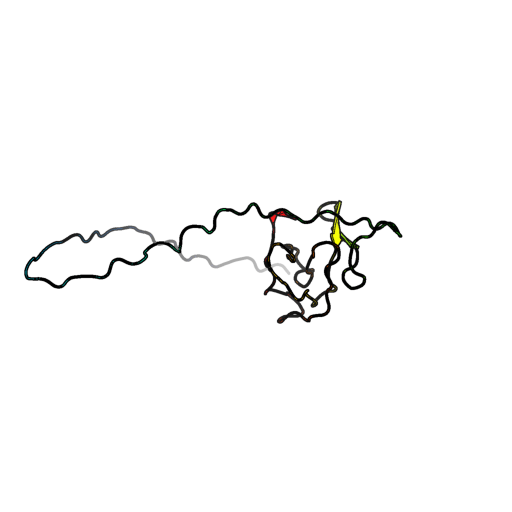LN A 1 137 ? -9.489 5.323 10.116 1.00 86.81 137 GLN A O 1
ATOM 1027 N N . CYS A 1 138 ? -8.653 5.103 8.040 1.00 85.50 138 CYS A N 1
ATOM 1028 C CA . CYS A 1 138 ? -7.537 4.232 8.405 1.00 85.50 138 CYS A CA 1
ATOM 1029 C C . CYS A 1 138 ? -6.221 4.987 8.598 1.00 85.50 138 CYS A C 1
ATOM 1031 O O . CYS A 1 138 ? -5.253 4.386 9.081 1.00 85.50 138 CYS A O 1
ATOM 1033 N N . PHE A 1 139 ? -6.211 6.278 8.234 1.00 75.56 139 PHE A N 1
ATOM 1034 C CA . PHE A 1 139 ? -5.143 7.216 8.554 1.00 75.56 139 PHE A CA 1
ATOM 1035 C C . PHE A 1 139 ? -5.173 7.608 10.028 1.00 75.56 139 PHE A C 1
ATOM 1037 O O . PHE A 1 139 ? -5.899 6.999 10.848 1.00 75.56 139 PHE A O 1
#

Secondary structure (DSSP, 8-state):
-----------------------------------------SSS-------PPPPPPP-STTT--S-TTS-EEEETTTTEEEEEPPTTEE-S--STTTEEB---TT-TT--EE-TT----EEPSSTTT-TTSPB-GGG-

Sequence (139 aa):
MQLIHAIVALVAASQATAIASNANLVARSGVAEAANMKDKRGEEEEKNKEVKCFDQCSPHPGQNLCHESAPCLYISGQAKYYCGCPAGLKPDDISAGNAFRLPWSGQEGRVFVKPGVSCYNRCDNILTCEEVTVQPQCF

Radius of gyration: 27.32 Å; chains: 1; bounding box: 76×68×37 Å

Foldseek 3Di:
DDDDDDDDDDDDDDDDDDDDDDDDDDDDDDDDDDDDDDDPPDPPPPPPPPLDDADFADLDPPRGLADPQFHWDQDPVVRTTFRKHDQQWDFPDLDSQAWEAEPDPQRQSIITGHGPTHTDHGQPDRRHSVVRHYDHVND